Protein AF-A0A820LL89-F1 (afdb_monomer)

Solvent-accessible surface area (backbone atoms only — not comparable to full-atom values): 7696 Å² total; per-residue (Å²): 83,72,38,60,69,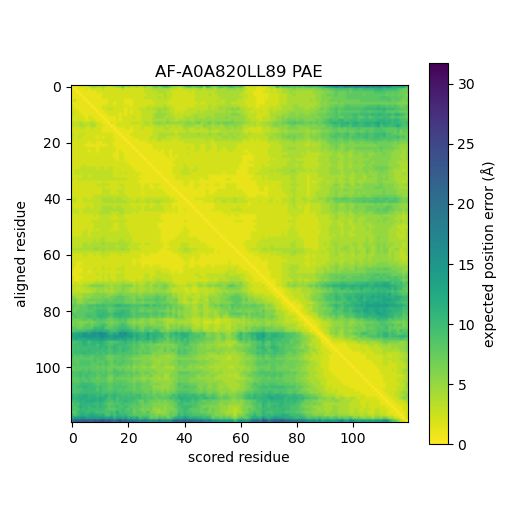46,51,76,68,35,49,75,47,90,97,57,86,56,75,36,60,82,54,57,66,60,60,62,47,53,84,72,30,79,33,71,43,74,54,45,96,88,44,41,75,61,45,53,52,53,36,54,49,47,25,66,78,64,76,37,54,59,45,78,45,51,29,60,68,55,75,83,54,84,74,95,69,63,74,87,72,66,66,81,81,84,79,76,78,82,75,73,57,66,68,62,49,50,53,53,51,53,54,51,50,54,54,57,72,72,49,93,77,87,83,89,84,84,85,134

Sequence (120 aa):
TPPTASQINGAILHHTLGNGDFRVFANMYKEVTIAQANLTKNNAVEEIDRVLTQCLFKGRPVYIGLAVDLSDYEIDVDPSSIKPLNLSLVHNPKDEHQAALENVLDLVKKAERIIAIVDA

Secondary structure (DSSP, 8-state):
---HHHHHTT---TTS-SSS-TTHHHHHHHTT-SEEEE--TTTHHHHHHHHHHHHHHHT--EEEE--GGGTT------TTT------PPPPPPHHHHHHHHHHHHHHHHH-SS--PPPP-

pLDDT: mean 94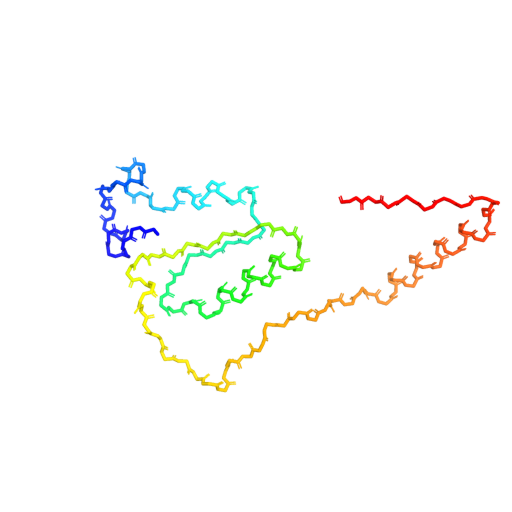.44, std 4.37, range [66.12, 98.62]

Nearest PDB structures (foldseek):
  2vk8-assembly2_D  TM=9.040E-01  e=8.771E-08  Saccharomyces cerevisiae
  6vgs-assembly2_DDD  TM=8.887E-01  e=5.520E-08  Lactococcus lactis subsp. lactis
  2vbg-assembly1_B  TM=8.608E-01  e=5.897E-08  Lactococcus lactis
  6vgs-assembly1_AAA  TM=8.971E-01  e=1.700E-07  Lactococcus lactis subsp. lactis
  6vgs-assembly1_BBB  TM=8.687E-01  e=1.816E-07  Lactococcus lactis subsp. lactis

Foldseek 3Di:
DAAPVCLVVLHQDPPDPSRSHPCVVVVVCVVQFQEEDEDDLVCNVPRVLVQVLSCVLVVGHYYYHYHPVCPPDDHDDDPVPDDPRPNDDDDDDPVVVVVVVVVVVVVVVPDPDDDDDD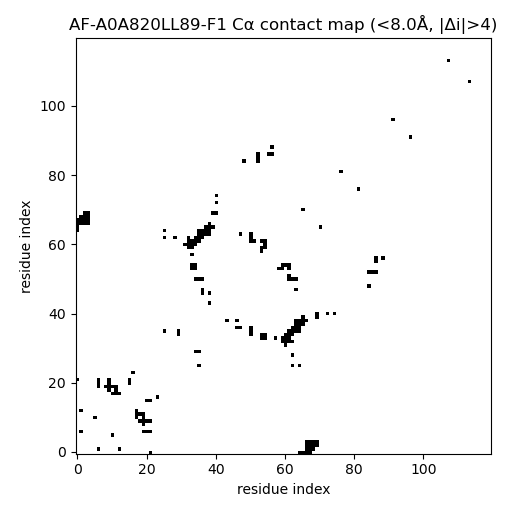DD

Radius of gyration: 22.53 Å; Cα contacts (8 Å, |Δi|>4): 106; chains: 1; bounding box: 54×26×59 Å

Mean predicted aligned error: 4.78 Å

Structure (mmCIF, N/CA/C/O backbone):
data_AF-A0A820LL89-F1
#
_entry.id   AF-A0A820LL89-F1
#
loop_
_atom_site.group_PDB
_atom_site.id
_atom_site.type_symbol
_atom_site.label_atom_id
_atom_site.label_alt_id
_atom_site.label_comp_id
_atom_site.label_asym_id
_atom_site.label_entity_id
_atom_site.label_seq_id
_atom_site.pdbx_PDB_ins_code
_atom_site.Cartn_x
_atom_site.Cartn_y
_atom_site.Cartn_z
_atom_site.occupancy
_atom_site.B_iso_or_equiv
_atom_site.auth_seq_id
_atom_site.auth_comp_id
_atom_site.auth_asym_id
_atom_site.auth_atom_id
_atom_site.pdbx_PDB_model_num
ATOM 1 N N . THR A 1 1 ? 4.377 -1.803 -16.437 1.00 87.94 1 THR A N 1
ATOM 2 C CA . THR A 1 1 ? 4.630 -0.581 -17.238 1.00 87.94 1 THR A CA 1
ATOM 3 C C . THR A 1 1 ? 5.787 -0.842 -18.195 1.00 87.94 1 THR A C 1
ATOM 5 O O . THR A 1 1 ? 6.428 -1.881 -18.052 1.00 87.94 1 THR A O 1
ATOM 8 N N . PRO A 1 2 ? 6.038 0.017 -19.200 1.00 94.62 2 PRO A N 1
ATOM 9 C CA . PRO A 1 2 ? 7.134 -0.171 -20.160 1.00 94.62 2 PRO A CA 1
ATOM 10 C C . PRO A 1 2 ? 8.520 -0.308 -19.508 1.00 94.62 2 PRO A C 1
ATOM 12 O O . PRO A 1 2 ? 8.661 0.086 -18.350 1.00 94.62 2 PRO A O 1
ATOM 15 N N . PRO A 1 3 ? 9.541 -0.836 -20.210 1.00 95.50 3 PRO A N 1
ATOM 16 C CA . PRO A 1 3 ? 10.871 -1.029 -19.637 1.00 95.50 3 PRO A CA 1
ATOM 17 C C . PRO A 1 3 ? 11.469 0.261 -19.072 1.00 95.50 3 PRO A C 1
ATOM 19 O O . PRO A 1 3 ? 11.277 1.337 -19.646 1.00 95.50 3 PRO A O 1
ATOM 22 N N . THR A 1 4 ? 12.239 0.159 -17.992 1.00 95.00 4 THR A N 1
ATOM 23 C CA . THR A 1 4 ? 12.850 1.301 -17.294 1.00 95.00 4 THR A CA 1
ATOM 24 C C . THR A 1 4 ? 13.620 2.218 -18.248 1.00 95.00 4 THR A C 1
ATOM 26 O O . THR A 1 4 ? 13.436 3.433 -18.220 1.00 95.00 4 THR A O 1
ATOM 29 N N . ALA A 1 5 ? 14.419 1.651 -19.158 1.00 96.06 5 ALA A N 1
ATOM 30 C CA . ALA A 1 5 ? 15.178 2.422 -20.146 1.00 96.06 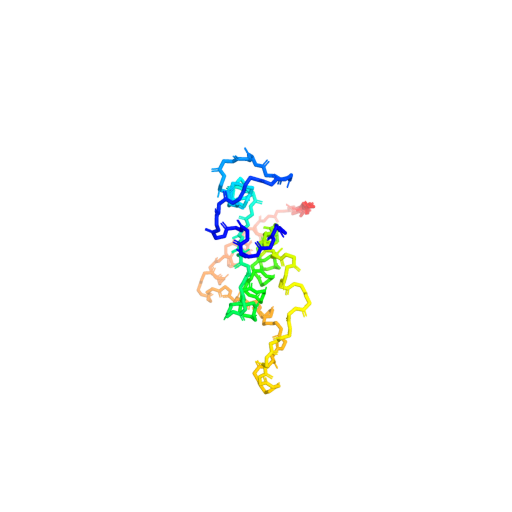5 ALA A CA 1
ATOM 31 C C . ALA A 1 5 ? 14.273 3.248 -21.079 1.00 96.06 5 ALA A C 1
ATOM 33 O O . ALA A 1 5 ? 14.574 4.400 -21.381 1.00 96.06 5 ALA A O 1
ATOM 34 N N . SER A 1 6 ? 13.137 2.691 -21.510 1.00 96.75 6 SER A N 1
ATOM 35 C CA . SER A 1 6 ? 12.168 3.416 -22.336 1.00 96.75 6 SER A CA 1
ATOM 36 C C . SER A 1 6 ? 11.481 4.542 -21.569 1.00 96.75 6 SER A C 1
ATOM 38 O O . SER A 1 6 ? 11.229 5.595 -22.152 1.00 96.75 6 SER A O 1
ATOM 40 N N . GLN A 1 7 ? 11.212 4.330 -20.275 1.00 95.69 7 GLN A N 1
ATOM 41 C CA . GLN A 1 7 ? 10.659 5.369 -19.408 1.00 95.69 7 GLN A CA 1
ATOM 42 C C . GLN A 1 7 ? 11.635 6.540 -19.246 1.00 95.69 7 GLN A C 1
ATOM 44 O O . GLN A 1 7 ? 11.251 7.687 -19.449 1.00 95.69 7 GLN A O 1
ATOM 49 N N . ILE A 1 8 ? 12.906 6.243 -18.945 1.00 95.25 8 ILE A N 1
ATOM 50 C CA . ILE A 1 8 ? 13.976 7.242 -18.782 1.00 95.25 8 ILE A CA 1
ATOM 51 C C . ILE A 1 8 ? 14.170 8.061 -20.061 1.00 95.25 8 ILE A C 1
ATOM 53 O O . ILE A 1 8 ? 14.330 9.276 -19.999 1.00 95.25 8 ILE A O 1
ATOM 57 N N . ASN A 1 9 ? 14.117 7.405 -21.221 1.00 96.81 9 ASN A N 1
ATOM 58 C CA . ASN A 1 9 ? 14.312 8.056 -22.514 1.00 96.81 9 ASN A CA 1
ATOM 59 C C . ASN A 1 9 ? 13.068 8.801 -23.028 1.00 96.81 9 ASN A C 1
ATOM 61 O O . ASN A 1 9 ? 13.108 9.331 -24.137 1.00 96.81 9 ASN A O 1
ATOM 65 N N . GLY A 1 10 ? 11.954 8.815 -22.283 1.00 96.06 10 GLY A N 1
ATOM 66 C CA . GLY A 1 10 ? 10.724 9.482 -22.716 1.00 96.06 10 GLY A CA 1
ATOM 67 C C . GLY A 1 10 ? 10.143 8.900 -24.010 1.00 96.06 10 GLY A C 1
ATOM 68 O O . GLY A 1 10 ? 9.571 9.633 -24.814 1.00 96.06 10 GLY A O 1
ATOM 69 N N . ALA A 1 11 ? 10.327 7.597 -24.254 1.00 96.94 11 ALA A N 1
ATOM 70 C CA . ALA A 1 11 ? 9.965 6.978 -25.524 1.00 96.94 11 ALA A CA 1
ATOM 71 C C . ALA A 1 11 ? 8.452 7.064 -25.807 1.00 96.94 11 ALA A C 1
ATOM 73 O O . ALA A 1 11 ? 7.616 6.876 -24.922 1.00 96.94 11 ALA A O 1
ATOM 74 N N . ILE A 1 12 ? 8.084 7.271 -27.071 1.00 96.81 12 ILE A N 1
ATOM 75 C CA . ILE A 1 12 ? 6.685 7.194 -27.505 1.00 96.81 12 ILE A CA 1
ATOM 76 C C . ILE A 1 12 ? 6.326 5.717 -27.652 1.00 96.81 12 ILE A C 1
ATOM 78 O O . ILE A 1 12 ? 6.857 5.026 -28.519 1.00 96.81 12 ILE A O 1
ATOM 82 N N . LEU A 1 13 ? 5.441 5.226 -26.786 1.00 95.00 13 LEU A N 1
ATOM 83 C CA . LEU A 1 13 ? 5.102 3.808 -26.696 1.00 95.00 13 LEU A CA 1
ATOM 84 C C . LEU A 1 13 ? 3.593 3.576 -26.673 1.00 95.00 13 LEU A C 1
ATOM 86 O O . LEU A 1 13 ? 2.818 4.410 -26.210 1.00 95.00 13 LEU A O 1
ATOM 90 N N . HIS A 1 14 ? 3.192 2.398 -27.147 1.00 92.94 14 HIS A N 1
ATOM 91 C CA . HIS A 1 14 ? 1.831 1.896 -26.995 1.00 92.94 14 HIS A CA 1
ATOM 92 C C . HIS A 1 14 ? 1.466 1.784 -25.501 1.00 92.94 14 HIS A C 1
ATOM 94 O O . HIS A 1 14 ? 2.327 1.534 -24.657 1.00 92.94 14 HIS A O 1
ATOM 100 N N . HIS A 1 15 ? 0.187 2.005 -25.176 1.00 91.25 15 HIS A N 1
ATOM 101 C CA . HIS A 1 15 ? -0.338 2.068 -23.800 1.00 91.25 15 HIS A CA 1
ATOM 102 C C . HIS A 1 15 ? 0.259 3.177 -22.912 1.00 91.25 15 HIS A C 1
ATOM 104 O O . HIS A 1 15 ? 0.267 3.065 -21.686 1.00 91.25 15 HIS A O 1
ATOM 110 N N . THR A 1 16 ? 0.712 4.275 -23.519 1.00 94.12 16 THR A N 1
ATOM 111 C CA . THR A 1 16 ? 0.989 5.549 -22.836 1.00 94.12 16 THR A CA 1
ATOM 112 C C . THR A 1 16 ? 0.198 6.676 -23.501 1.00 94.12 16 THR A C 1
ATOM 114 O O . THR A 1 16 ? -0.486 6.450 -24.499 1.00 94.12 16 THR A O 1
ATOM 117 N N . LEU A 1 17 ? 0.287 7.902 -22.975 1.00 95.75 17 LEU A N 1
ATOM 118 C CA . LEU A 1 17 ? -0.263 9.081 -23.656 1.00 95.75 17 LEU A CA 1
ATOM 119 C C . LEU A 1 17 ? 0.639 9.603 -24.790 1.00 95.75 17 LEU A C 1
ATOM 121 O O . LEU A 1 17 ? 0.345 10.645 -25.367 1.00 95.75 17 LEU A O 1
ATOM 125 N N . GLY A 1 18 ? 1.752 8.925 -25.093 1.00 95.44 18 GLY A N 1
ATOM 126 C CA . GLY A 1 18 ? 2.686 9.336 -26.145 1.00 95.44 18 GLY A CA 1
ATOM 127 C C . GLY A 1 18 ? 3.402 10.665 -25.877 1.00 95.44 18 GLY A C 1
ATOM 128 O O . GLY A 1 18 ? 3.985 11.232 -26.792 1.00 95.44 18 GLY A O 1
ATOM 129 N N . ASN A 1 19 ? 3.364 11.163 -24.639 1.00 95.44 19 ASN A N 1
ATOM 130 C CA . ASN A 1 19 ? 3.905 12.464 -24.233 1.00 95.44 19 ASN A CA 1
ATOM 131 C C . ASN A 1 19 ? 5.241 12.365 -23.469 1.00 95.44 19 ASN A C 1
ATOM 133 O O . ASN A 1 19 ? 5.703 13.360 -22.919 1.00 95.44 19 ASN A O 1
ATOM 137 N N . GLY A 1 20 ? 5.832 11.167 -23.393 1.00 95.44 20 GLY A N 1
ATOM 138 C CA . GLY A 1 20 ? 7.078 10.899 -22.667 1.00 95.44 20 GLY A CA 1
ATOM 139 C C . GLY A 1 20 ? 6.938 10.801 -21.141 1.00 95.44 20 GLY A C 1
ATOM 140 O O . GLY A 1 20 ? 7.905 10.433 -20.480 1.00 95.44 20 GLY A O 1
ATOM 141 N N . ASP A 1 21 ? 5.756 11.064 -20.573 1.00 95.62 21 ASP A N 1
ATOM 142 C CA . ASP A 1 21 ? 5.496 10.926 -19.138 1.00 95.62 21 ASP A CA 1
ATOM 143 C C . ASP A 1 21 ? 4.839 9.573 -18.822 1.00 95.62 21 ASP A C 1
ATOM 145 O O . ASP A 1 21 ? 3.658 9.328 -19.075 1.00 95.62 21 ASP A O 1
ATOM 149 N N . PHE A 1 22 ? 5.613 8.679 -18.212 1.00 96.25 22 PHE A N 1
ATOM 150 C CA . PHE A 1 22 ? 5.156 7.347 -17.810 1.00 96.25 22 PHE A CA 1
ATOM 151 C C . PHE A 1 22 ? 4.504 7.317 -16.420 1.00 96.25 22 PHE A C 1
ATOM 153 O O . PHE A 1 22 ? 4.070 6.258 -15.959 1.00 96.25 22 PHE A O 1
ATOM 160 N N . ARG A 1 23 ? 4.413 8.463 -15.738 1.00 95.62 23 ARG A N 1
ATOM 161 C CA . ARG A 1 23 ? 3.793 8.605 -14.416 1.00 95.62 23 ARG A CA 1
ATOM 162 C C . ARG A 1 23 ? 2.342 9.063 -14.479 1.00 95.62 23 ARG A C 1
ATOM 164 O O . ARG A 1 23 ? 1.679 8.991 -13.449 1.00 95.62 23 ARG A O 1
ATOM 171 N N . VAL A 1 24 ? 1.818 9.441 -15.649 1.00 96.50 24 VAL A N 1
ATOM 172 C CA . VAL A 1 24 ? 0.447 9.970 -15.791 1.00 96.50 24 VAL A CA 1
ATOM 173 C C . VAL A 1 24 ? -0.602 9.080 -15.121 1.00 96.50 24 VAL A C 1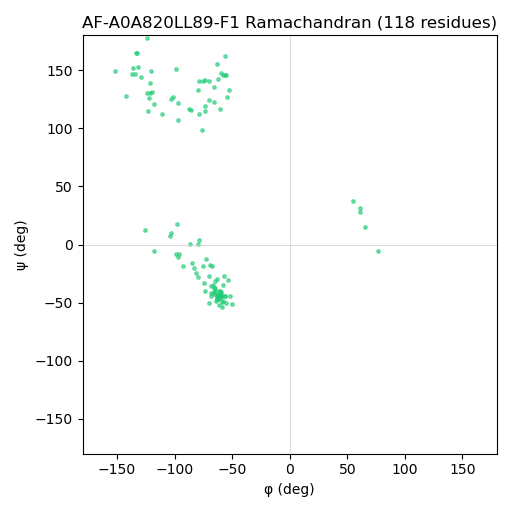
ATOM 175 O O . VAL A 1 24 ? -1.366 9.560 -14.288 1.00 96.50 24 VAL A O 1
ATOM 178 N N . PHE A 1 25 ? -0.619 7.776 -15.412 1.00 95.50 25 PHE A N 1
ATOM 179 C CA . PHE A 1 25 ? -1.611 6.877 -14.814 1.00 95.50 25 PHE A CA 1
ATOM 180 C C . PHE A 1 25 ? -1.433 6.734 -13.302 1.00 95.50 25 PHE A C 1
ATOM 182 O O . PHE A 1 25 ? -2.415 6.770 -12.568 1.00 95.50 25 PHE A O 1
ATOM 189 N N . ALA A 1 26 ? -0.193 6.641 -12.813 1.00 96.88 26 ALA A N 1
ATOM 190 C CA . ALA A 1 26 ? 0.063 6.607 -11.375 1.00 96.88 26 ALA A CA 1
ATOM 191 C C . ALA A 1 26 ? -0.462 7.882 -10.689 1.00 96.88 26 ALA A C 1
ATOM 193 O O . ALA A 1 26 ? -1.143 7.793 -9.669 1.00 96.88 26 ALA A O 1
ATOM 194 N N . ASN A 1 27 ? -0.231 9.047 -11.304 1.00 97.62 27 ASN A N 1
ATOM 195 C CA . ASN A 1 27 ? -0.730 10.333 -10.823 1.00 97.62 27 ASN A CA 1
ATOM 196 C C . ASN A 1 27 ? -2.264 10.367 -10.780 1.00 97.62 27 ASN A C 1
ATOM 198 O O . ASN A 1 27 ? -2.819 10.854 -9.803 1.00 97.62 27 ASN A O 1
ATOM 202 N N . MET A 1 28 ? -2.951 9.793 -11.772 1.00 97.88 28 MET A N 1
ATOM 203 C CA . MET A 1 28 ? -4.414 9.658 -11.741 1.00 97.88 28 MET A CA 1
ATOM 204 C C . MET A 1 28 ? -4.885 8.764 -10.586 1.00 97.88 28 MET A C 1
ATOM 206 O O . MET A 1 28 ? -5.823 9.113 -9.875 1.00 97.88 28 MET A O 1
ATOM 210 N N . TYR A 1 29 ? -4.220 7.627 -10.354 1.00 98.19 29 TYR A N 1
ATOM 211 C CA . TYR A 1 29 ? -4.579 6.716 -9.263 1.00 98.19 29 TYR A CA 1
ATOM 212 C C . TYR A 1 29 ? -4.328 7.303 -7.872 1.00 98.19 29 TYR A C 1
ATOM 214 O O . TYR A 1 29 ? -4.881 6.790 -6.897 1.00 98.19 29 TYR A O 1
ATOM 222 N N . LYS A 1 30 ? -3.505 8.352 -7.745 1.00 97.62 30 LYS A N 1
ATOM 223 C CA . LYS A 1 30 ? -3.168 8.957 -6.449 1.00 97.62 30 LYS A CA 1
ATOM 224 C C . LYS A 1 30 ? -4.417 9.438 -5.712 1.00 97.62 30 LYS A C 1
ATOM 226 O O . LYS A 1 30 ? -4.502 9.288 -4.501 1.00 97.62 30 LYS A O 1
ATOM 231 N N . GLU A 1 31 ? -5.402 9.929 -6.455 1.00 98.19 31 GLU A N 1
ATOM 232 C CA . GLU A 1 31 ? -6.661 10.441 -5.908 1.00 98.19 31 GLU A CA 1
ATOM 233 C C . GLU A 1 31 ? -7.561 9.344 -5.315 1.00 98.19 31 GLU A C 1
ATOM 235 O O . GLU A 1 31 ? -8.470 9.631 -4.540 1.00 98.19 31 GLU A O 1
ATOM 240 N N . VAL A 1 32 ? -7.314 8.076 -5.656 1.00 98.12 32 VAL A N 1
ATOM 241 C CA . VAL A 1 32 ? -8.149 6.933 -5.249 1.00 98.12 32 VAL A CA 1
ATOM 242 C C . VAL A 1 32 ? -7.362 5.833 -4.544 1.00 98.12 32 VAL A C 1
ATOM 244 O O . VAL A 1 32 ? -7.880 4.737 -4.370 1.00 98.12 32 VAL A O 1
ATOM 247 N N . THR A 1 33 ? -6.116 6.087 -4.138 1.00 98.56 33 THR A N 1
ATOM 248 C CA . THR A 1 33 ? -5.265 5.098 -3.458 1.00 98.56 33 THR A CA 1
ATOM 249 C C . THR A 1 33 ? -4.664 5.671 -2.183 1.00 98.56 33 THR A C 1
ATOM 251 O O . THR A 1 33 ? -4.324 6.847 -2.114 1.00 98.56 33 THR A O 1
ATOM 254 N N . ILE A 1 34 ? -4.532 4.841 -1.145 1.00 98.25 34 ILE A N 1
ATOM 255 C CA . ILE A 1 34 ? -3.986 5.278 0.150 1.00 98.25 34 ILE A CA 1
ATOM 256 C C . ILE A 1 34 ? -2.458 5.317 0.167 1.00 98.25 34 ILE A C 1
ATOM 258 O 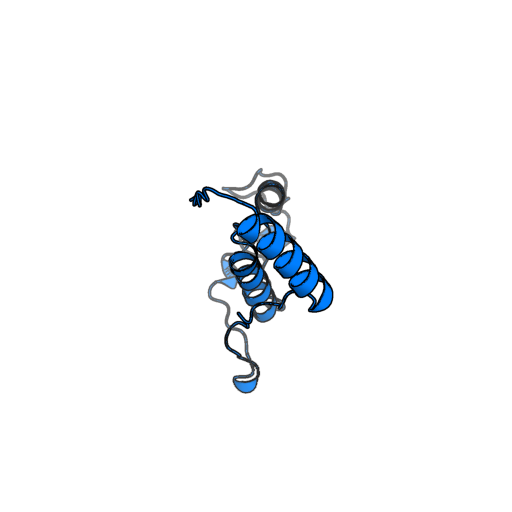O . ILE A 1 34 ? -1.849 6.042 0.951 1.00 98.25 34 ILE A O 1
ATOM 262 N N . ALA A 1 35 ? -1.835 4.531 -0.705 1.00 98.38 35 ALA A N 1
ATOM 263 C CA . ALA A 1 35 ? -0.400 4.485 -0.891 1.00 98.38 35 ALA A CA 1
ATOM 264 C C . ALA A 1 35 ? -0.077 4.079 -2.328 1.00 98.38 35 ALA A C 1
ATOM 266 O O . ALA A 1 35 ? -0.813 3.313 -2.958 1.00 98.38 35 ALA A O 1
ATOM 267 N N . GLN A 1 36 ? 1.052 4.578 -2.822 1.00 98.50 36 GLN A N 1
ATOM 268 C CA . GLN A 1 36 ? 1.596 4.194 -4.114 1.00 98.50 36 GLN A CA 1
ATOM 269 C C . GLN A 1 36 ? 3.099 3.955 -4.025 1.00 98.50 36 GLN A C 1
ATOM 271 O O . GLN A 1 36 ? 3.769 4.609 -3.222 1.00 98.50 36 GLN A O 1
ATOM 276 N N . ALA A 1 37 ? 3.611 3.084 -4.892 1.00 98.31 37 ALA A N 1
ATOM 277 C CA . ALA A 1 37 ? 5.035 2.921 -5.160 1.00 98.31 37 ALA A CA 1
ATOM 278 C C . ALA A 1 37 ? 5.294 2.780 -6.664 1.00 98.31 37 ALA A C 1
ATOM 280 O O . ALA A 1 37 ? 4.489 2.203 -7.398 1.00 98.31 37 ALA A O 1
ATOM 281 N N . ASN A 1 38 ? 6.434 3.293 -7.127 1.00 96.69 38 ASN A N 1
ATOM 282 C CA . ASN A 1 38 ? 7.016 2.896 -8.406 1.00 96.69 38 ASN A CA 1
ATOM 283 C C . ASN A 1 38 ? 8.287 2.117 -8.103 1.00 96.69 38 ASN A C 1
ATOM 285 O O . ASN A 1 38 ? 9.241 2.679 -7.559 1.00 96.69 38 ASN A O 1
ATOM 289 N N . LEU A 1 39 ? 8.265 0.826 -8.404 1.00 96.56 39 LEU A N 1
ATOM 290 C CA . LEU A 1 39 ? 9.338 -0.065 -8.018 1.00 96.56 39 LEU A CA 1
ATOM 291 C C . LEU A 1 39 ? 10.557 0.153 -8.907 1.00 96.56 39 LEU A C 1
ATOM 293 O O . LEU A 1 39 ? 10.474 0.361 -10.117 1.00 96.56 39 LEU A O 1
ATOM 297 N N . THR A 1 40 ? 11.696 0.090 -8.249 1.00 94.06 40 THR A N 1
ATOM 298 C CA . THR A 1 40 ? 13.042 0.091 -8.790 1.00 94.06 40 THR A CA 1
ATOM 299 C C . THR A 1 40 ? 13.793 -1.043 -8.105 1.00 94.06 40 THR A C 1
ATOM 301 O O . THR A 1 40 ? 13.386 -1.522 -7.046 1.00 94.06 40 THR A O 1
ATOM 304 N N . LYS A 1 41 ? 14.943 -1.422 -8.657 1.00 92.12 41 LYS A N 1
ATOM 305 C CA . LYS A 1 41 ? 15.820 -2.445 -8.067 1.00 92.12 41 LYS A CA 1
ATOM 306 C C . LYS A 1 41 ? 16.192 -2.149 -6.609 1.00 92.12 41 LYS A C 1
ATOM 308 O O . LYS A 1 41 ? 16.367 -3.069 -5.826 1.00 92.12 41 LYS A O 1
ATOM 313 N N . ASN A 1 42 ? 16.274 -0.867 -6.251 1.00 92.31 42 ASN A N 1
ATOM 314 C CA . ASN A 1 42 ? 16.796 -0.429 -4.959 1.00 92.31 42 ASN A CA 1
ATOM 315 C C . ASN A 1 42 ? 15.717 -0.248 -3.885 1.00 92.31 42 ASN A C 1
ATOM 317 O O . ASN A 1 42 ? 16.059 -0.173 -2.714 1.00 92.31 42 ASN A O 1
ATOM 321 N N . ASN A 1 43 ? 14.438 -0.131 -4.261 1.00 94.56 43 ASN A N 1
ATOM 322 C CA . ASN A 1 43 ? 13.354 0.144 -3.308 1.00 94.56 43 ASN A CA 1
ATOM 323 C C . ASN A 1 43 ? 12.306 -0.973 -3.230 1.00 94.56 43 ASN A C 1
ATOM 325 O O . ASN A 1 43 ? 11.402 -0.874 -2.408 1.00 94.56 43 ASN A O 1
ATOM 329 N N . ALA A 1 44 ? 12.400 -2.008 -4.075 1.00 93.19 44 ALA A N 1
ATOM 330 C CA . ALA A 1 44 ? 11.354 -3.018 -4.205 1.00 93.19 44 ALA A CA 1
ATOM 331 C C . ALA A 1 44 ? 11.013 -3.693 -2.870 1.00 93.19 44 ALA A C 1
ATOM 333 O O . ALA A 1 44 ? 9.836 -3.808 -2.540 1.00 93.19 44 ALA A O 1
ATOM 334 N N . VAL A 1 45 ? 12.032 -4.066 -2.090 1.00 91.31 45 VAL A N 1
ATOM 335 C CA . VAL A 1 45 ? 11.863 -4.737 -0.792 1.00 91.31 45 VAL A CA 1
ATOM 336 C C . VAL A 1 45 ? 11.042 -3.876 0.171 1.00 91.31 45 VAL A C 1
ATOM 338 O O . VAL A 1 45 ? 10.012 -4.311 0.673 1.00 91.31 45 VAL A O 1
ATOM 341 N N . GLU A 1 46 ? 11.455 -2.628 0.387 1.00 93.06 46 GLU A N 1
ATOM 342 C CA . GLU A 1 46 ? 10.822 -1.745 1.373 1.00 93.06 46 GLU A CA 1
ATOM 343 C C . GLU A 1 46 ? 9.453 -1.225 0.909 1.00 93.06 46 GLU A C 1
ATOM 345 O O . GLU A 1 46 ? 8.505 -1.137 1.693 1.00 93.06 46 GLU A O 1
ATOM 350 N N . GLU A 1 47 ? 9.322 -0.877 -0.374 1.00 96.81 47 GLU A N 1
ATOM 351 C CA . GLU A 1 47 ? 8.109 -0.251 -0.899 1.00 96.81 47 GLU A CA 1
ATOM 352 C C . GLU A 1 47 ? 6.950 -1.236 -1.050 1.00 96.81 47 GLU A C 1
ATOM 354 O O . GLU A 1 47 ? 5.800 -0.838 -0.850 1.00 96.81 47 GLU A O 1
ATOM 359 N N . ILE A 1 48 ? 7.220 -2.509 -1.363 1.00 95.25 48 ILE A N 1
ATOM 360 C CA . ILE A 1 48 ? 6.177 -3.545 -1.390 1.00 95.25 48 ILE A CA 1
ATOM 361 C C . ILE A 1 48 ? 5.568 -3.689 0.007 1.00 95.25 48 ILE A C 1
ATOM 363 O O . ILE A 1 48 ? 4.350 -3.549 0.160 1.00 95.25 48 ILE A O 1
ATOM 367 N N . ASP A 1 49 ? 6.404 -3.869 1.030 1.00 95.19 49 ASP A N 1
ATOM 368 C CA . ASP A 1 49 ? 5.950 -4.021 2.411 1.00 95.19 49 ASP A CA 1
ATOM 369 C C . ASP A 1 49 ? 5.195 -2.783 2.890 1.00 9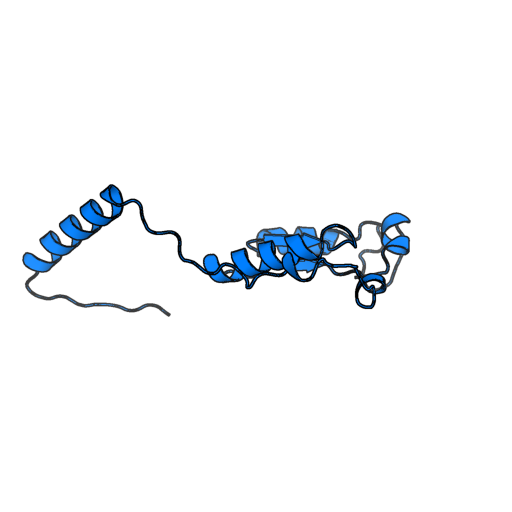5.19 49 ASP A C 1
ATOM 371 O O . ASP A 1 49 ? 4.085 -2.891 3.420 1.00 95.19 49 ASP A O 1
ATOM 375 N N . ARG A 1 50 ? 5.737 -1.582 2.657 1.00 96.50 50 ARG A N 1
ATOM 376 C CA . ARG A 1 50 ? 5.082 -0.330 3.052 1.00 96.50 50 ARG A CA 1
ATOM 377 C C . ARG A 1 50 ? 3.700 -0.200 2.419 1.00 96.50 50 ARG A C 1
ATOM 379 O O . ARG A 1 50 ? 2.735 0.126 3.113 1.00 96.50 50 ARG A O 1
ATOM 386 N N . VAL A 1 51 ? 3.592 -0.429 1.111 1.00 97.62 51 VAL A N 1
ATOM 387 C CA . VAL A 1 51 ? 2.341 -0.239 0.374 1.00 97.62 51 VAL A CA 1
ATOM 388 C C . VAL A 1 51 ? 1.293 -1.277 0.783 1.00 97.62 51 VAL A C 1
ATOM 390 O O . VAL A 1 51 ? 0.155 -0.902 1.068 1.00 97.62 51 VAL A O 1
ATOM 393 N N . LEU A 1 52 ? 1.660 -2.554 0.904 1.00 96.50 52 LEU A N 1
ATOM 394 C CA . LEU A 1 52 ? 0.735 -3.599 1.357 1.00 96.50 52 LEU A CA 1
ATOM 395 C C . LEU A 1 52 ? 0.305 -3.399 2.817 1.00 96.50 52 LEU A C 1
ATOM 397 O O . LEU A 1 52 ? -0.869 -3.571 3.145 1.00 96.50 52 LEU A O 1
ATOM 401 N N . THR A 1 53 ? 1.217 -2.940 3.675 1.00 95.50 53 THR A N 1
ATOM 402 C CA . THR A 1 53 ? 0.910 -2.575 5.064 1.00 95.50 53 THR A CA 1
ATOM 403 C C . THR A 1 53 ? -0.140 -1.463 5.132 1.00 95.50 53 THR A C 1
ATOM 405 O O . THR A 1 53 ? -1.098 -1.556 5.900 1.00 95.50 53 THR A O 1
ATOM 408 N N . GLN A 1 54 ? -0.014 -0.420 4.301 1.00 95.50 54 GLN A N 1
ATOM 409 C CA . GLN A 1 54 ? -1.025 0.642 4.228 1.00 95.50 54 GLN A CA 1
ATOM 410 C C . GLN A 1 54 ? -2.369 0.126 3.704 1.00 95.50 54 GLN A C 1
ATOM 412 O O . GLN A 1 54 ? -3.404 0.518 4.240 1.00 95.50 54 GLN A O 1
ATOM 417 N N . CYS A 1 55 ? -2.362 -0.763 2.705 1.00 96.00 55 CYS A N 1
ATOM 418 C CA . CYS A 1 55 ? -3.578 -1.384 2.174 1.00 96.00 55 CYS A CA 1
ATOM 419 C C . CYS A 1 55 ? -4.383 -2.070 3.287 1.00 96.00 55 CYS A C 1
ATOM 421 O O . CYS A 1 55 ? -5.569 -1.788 3.469 1.00 96.00 55 CYS A O 1
ATOM 423 N N . LEU A 1 56 ? -3.706 -2.901 4.084 1.00 94.69 56 LEU A N 1
ATOM 424 C CA . LEU A 1 56 ? -4.323 -3.681 5.154 1.00 94.69 56 LEU A CA 1
ATOM 425 C C . LEU A 1 56 ? -4.780 -2.806 6.325 1.00 94.69 56 LEU A C 1
ATOM 427 O O . LEU A 1 56 ? -5.937 -2.889 6.727 1.00 94.69 56 LEU A O 1
ATOM 431 N N . PHE A 1 57 ? -3.923 -1.924 6.849 1.00 93.69 57 PHE A N 1
ATOM 432 C CA . PHE A 1 57 ? -4.289 -1.107 8.014 1.00 93.69 57 PHE A CA 1
ATOM 433 C C . PHE A 1 57 ? -5.331 -0.035 7.718 1.00 93.69 57 PHE A C 1
ATOM 435 O O . PHE A 1 57 ? -6.034 0.403 8.627 1.00 93.69 57 PHE A O 1
ATOM 442 N N . LYS A 1 58 ? -5.401 0.448 6.475 1.00 94.38 58 LYS A N 1
ATOM 443 C CA . LYS A 1 58 ? -6.347 1.499 6.095 1.00 94.38 58 LYS A CA 1
ATOM 444 C C . LYS A 1 58 ? -7.599 0.953 5.422 1.00 94.38 58 LYS A C 1
ATOM 446 O O . LYS A 1 58 ? -8.507 1.745 5.192 1.00 94.38 58 LYS A O 1
ATOM 451 N N . GLY A 1 59 ? -7.644 -0.344 5.099 1.00 94.69 59 GLY A N 1
ATOM 452 C CA . GLY A 1 59 ? -8.752 -0.958 4.364 1.00 94.69 59 GLY A CA 1
ATOM 453 C C . GLY A 1 59 ? -9.025 -0.246 3.038 1.00 94.69 59 GLY A C 1
ATOM 454 O O . GLY A 1 59 ? -10.176 -0.011 2.683 1.00 94.69 59 GLY A O 1
ATOM 455 N N . ARG A 1 60 ? -7.968 0.205 2.350 1.00 97.19 60 ARG A N 1
ATOM 456 C CA . ARG A 1 60 ? -8.063 1.077 1.171 1.00 97.19 60 ARG A CA 1
ATOM 457 C C . ARG A 1 60 ? -7.141 0.594 0.053 1.00 97.19 60 ARG A C 1
ATOM 459 O O . ARG A 1 60 ? -6.055 0.100 0.344 1.00 97.19 60 ARG A O 1
ATOM 466 N N . PRO A 1 61 ? -7.531 0.781 -1.219 1.00 98.44 61 PRO A N 1
ATOM 467 C CA . PRO A 1 61 ? -6.734 0.345 -2.360 1.00 98.44 61 PRO A CA 1
ATOM 468 C C . PRO A 1 61 ? -5.385 1.065 -2.437 1.00 98.44 61 PRO A C 1
ATOM 470 O O . PRO A 1 61 ? -5.219 2.197 -1.973 1.00 98.44 61 PRO A O 1
ATOM 473 N N . VAL A 1 62 ? -4.429 0.410 -3.088 1.00 98.62 62 VAL A N 1
ATOM 474 C CA . VAL A 1 62 ? -3.062 0.892 -3.302 1.00 98.62 62 VAL A CA 1
ATOM 475 C C . VAL A 1 62 ? -2.626 0.701 -4.754 1.00 98.62 62 VAL A C 1
ATOM 477 O O . VAL A 1 62 ? -3.262 -0.042 -5.498 1.00 98.62 62 VAL A O 1
ATOM 480 N N . TYR A 1 63 ? -1.541 1.362 -5.160 1.00 98.62 63 TYR A N 1
ATOM 481 C CA . TYR A 1 63 ? -0.967 1.244 -6.505 1.00 98.62 63 TYR A CA 1
ATOM 482 C C . TYR A 1 63 ? 0.507 0.833 -6.449 1.00 98.62 63 TYR A C 1
ATOM 484 O O . TYR A 1 63 ? 1.313 1.478 -5.780 1.00 98.62 63 TYR A O 1
ATOM 492 N N . ILE A 1 64 ? 0.888 -0.188 -7.215 1.00 98.31 64 ILE A N 1
ATOM 493 C CA . ILE A 1 64 ? 2.291 -0.561 -7.423 1.00 98.31 64 ILE A CA 1
ATOM 494 C C . ILE A 1 64 ? 2.580 -0.528 -8.923 1.00 98.31 64 ILE A C 1
ATOM 496 O O . ILE A 1 64 ? 2.025 -1.299 -9.701 1.00 98.31 64 ILE A O 1
ATOM 500 N N . GLY A 1 65 ? 3.460 0.383 -9.331 1.00 96.94 65 GLY A N 1
ATOM 501 C CA . GLY A 1 65 ? 4.011 0.420 -10.679 1.00 96.94 65 GLY A CA 1
ATOM 502 C C . GLY A 1 65 ? 5.254 -0.458 -10.765 1.00 96.94 65 GLY A C 1
ATOM 503 O O . GLY A 1 65 ? 6.252 -0.147 -10.123 1.00 96.94 65 GLY A O 1
ATOM 504 N N . LEU A 1 66 ? 5.206 -1.514 -11.578 1.00 96.56 66 LEU A N 1
ATOM 505 C CA . LEU A 1 66 ? 6.345 -2.388 -11.871 1.00 96.56 66 LEU A CA 1
ATOM 506 C C . LEU A 1 66 ? 6.674 -2.325 -13.367 1.00 96.56 66 LEU A C 1
ATOM 508 O O . LEU A 1 66 ? 5.815 -2.608 -14.212 1.00 96.56 66 LEU A O 1
ATOM 512 N N . ALA A 1 67 ? 7.900 -1.915 -13.694 1.00 95.44 67 ALA A N 1
ATOM 513 C CA . ALA A 1 67 ? 8.406 -1.945 -15.063 1.00 95.44 67 ALA A CA 1
ATOM 514 C C . ALA A 1 67 ? 8.639 -3.397 -15.503 1.00 95.44 67 ALA A C 1
ATOM 516 O O . ALA A 1 67 ? 9.073 -4.221 -14.704 1.00 95.44 67 ALA A O 1
ATOM 517 N N . VAL A 1 68 ? 8.320 -3.721 -16.757 1.00 95.19 68 VAL A N 1
ATOM 518 C CA . VAL A 1 68 ? 8.353 -5.110 -17.253 1.00 95.19 68 VAL A CA 1
ATOM 519 C C . VAL A 1 68 ? 9.753 -5.728 -17.223 1.00 95.19 68 VAL A C 1
ATOM 521 O O . VAL A 1 68 ? 9.891 -6.918 -17.009 1.00 95.19 68 VAL A O 1
ATOM 524 N N . ASP A 1 69 ? 10.805 -4.928 -17.368 1.00 94.50 69 ASP A N 1
ATOM 525 C CA . ASP A 1 69 ? 12.194 -5.384 -17.245 1.00 94.50 69 ASP A CA 1
ATOM 526 C C . ASP A 1 69 ? 12.610 -5.689 -15.799 1.00 94.50 69 ASP A C 1
ATOM 528 O O . ASP A 1 69 ? 13.664 -6.278 -15.575 1.00 94.50 69 ASP A O 1
ATOM 532 N N . LEU A 1 70 ? 11.807 -5.275 -14.816 1.00 94.75 70 LEU A N 1
ATOM 533 C CA . LEU A 1 70 ? 12.054 -5.531 -13.402 1.00 94.75 70 LEU A CA 1
ATOM 534 C C . LEU A 1 70 ? 11.281 -6.741 -12.866 1.00 94.75 70 LEU A C 1
ATOM 536 O O . LEU A 1 70 ? 11.570 -7.154 -11.749 1.00 94.75 70 LEU A O 1
ATOM 540 N N . SER A 1 71 ? 10.319 -7.310 -13.605 1.00 92.56 71 SER A N 1
ATOM 541 C CA . SER A 1 71 ? 9.542 -8.461 -13.109 1.00 92.56 71 SER A CA 1
ATOM 542 C C . SER A 1 71 ? 10.386 -9.719 -12.941 1.00 92.56 71 SER A C 1
ATOM 544 O O . SER A 1 71 ? 10.165 -10.471 -11.999 1.00 92.56 71 SER A O 1
ATOM 546 N N . ASP A 1 72 ? 11.365 -9.899 -13.827 1.00 90.19 72 ASP A N 1
ATOM 547 C CA . ASP A 1 72 ? 12.267 -11.054 -13.838 1.00 90.19 72 ASP A CA 1
ATOM 548 C C . ASP A 1 72 ? 13.647 -10.698 -13.258 1.00 90.19 72 ASP A C 1
ATOM 550 O O . ASP A 1 72 ? 14.607 -11.455 -13.391 1.00 90.19 72 ASP A O 1
ATOM 554 N N . TYR A 1 73 ? 13.780 -9.509 -12.661 1.00 92.44 73 TYR A N 1
ATOM 555 C CA . TYR A 1 73 ? 15.047 -9.037 -12.123 1.00 92.44 73 TYR A CA 1
ATOM 556 C C . TYR A 1 73 ? 15.253 -9.551 -10.698 1.00 92.44 73 TYR A C 1
ATOM 558 O O . TYR A 1 73 ? 14.530 -9.167 -9.779 1.00 92.44 73 TYR A O 1
ATOM 566 N N . GLU A 1 74 ? 16.279 -10.377 -10.510 1.00 92.56 74 GLU A N 1
ATOM 567 C CA . GLU A 1 74 ? 16.666 -10.880 -9.194 1.00 92.56 74 GLU A CA 1
ATOM 568 C C . GLU A 1 74 ? 17.464 -9.831 -8.409 1.00 92.56 74 GLU A C 1
ATOM 570 O O . GLU A 1 74 ? 18.304 -9.107 -8.953 1.00 92.56 74 GLU A O 1
ATOM 575 N N . ILE A 1 75 ? 17.189 -9.752 -7.109 1.00 88.94 75 ILE A N 1
ATOM 576 C CA . ILE A 1 75 ? 17.921 -8.917 -6.159 1.00 88.94 75 ILE A CA 1
ATOM 577 C C . ILE A 1 75 ? 18.498 -9.800 -5.059 1.00 88.94 75 ILE A C 1
ATOM 579 O O . ILE A 1 75 ? 17.824 -10.700 -4.555 1.00 88.94 75 ILE A O 1
ATOM 583 N N . ASP A 1 76 ? 19.732 -9.512 -4.663 1.00 89.88 76 ASP A N 1
ATOM 584 C CA . ASP A 1 76 ? 20.325 -10.136 -3.489 1.00 89.88 76 ASP A CA 1
ATOM 585 C C . ASP A 1 76 ? 19.683 -9.539 -2.238 1.00 89.88 76 ASP A C 1
ATOM 587 O O . ASP A 1 76 ? 19.759 -8.333 -1.989 1.00 89.88 76 ASP A O 1
ATOM 591 N N . VAL A 1 77 ? 19.043 -10.391 -1.442 1.00 87.62 77 VAL A N 1
ATOM 592 C CA . VAL A 1 77 ? 18.446 -10.007 -0.163 1.00 87.62 77 VAL A CA 1
ATOM 593 C C . VAL A 1 77 ? 19.087 -10.850 0.923 1.00 87.62 77 VAL A C 1
ATOM 595 O O . VAL A 1 77 ? 19.153 -12.072 0.804 1.00 87.62 77 VAL A O 1
ATOM 598 N N . ASP A 1 78 ? 19.545 -10.205 1.995 1.00 89.81 78 ASP A N 1
ATOM 599 C CA . ASP A 1 78 ? 19.987 -10.914 3.193 1.00 89.81 78 ASP A CA 1
ATOM 600 C C . ASP A 1 78 ? 18.800 -11.714 3.761 1.00 89.81 78 ASP A C 1
ATOM 602 O O . ASP A 1 78 ? 17.820 -11.099 4.198 1.00 89.81 78 ASP A O 1
ATOM 606 N N . PRO A 1 79 ? 18.851 -13.060 3.808 1.00 87.31 79 PRO A N 1
ATOM 607 C CA . PRO A 1 79 ? 17.745 -13.865 4.321 1.00 87.31 79 PRO A CA 1
ATOM 608 C C . PRO A 1 79 ? 17.354 -13.515 5.762 1.00 87.31 79 PRO A C 1
ATOM 610 O O . PRO A 1 79 ? 16.197 -13.684 6.138 1.00 87.31 79 PRO A O 1
ATOM 613 N N . SER A 1 80 ? 18.287 -12.995 6.568 1.00 90.19 80 SER A N 1
ATOM 614 C CA . SER A 1 80 ? 18.019 -12.562 7.945 1.00 90.19 80 SER A CA 1
ATOM 615 C C . SER A 1 80 ? 17.253 -11.233 8.029 1.00 90.19 80 SER A C 1
ATOM 617 O O . SER A 1 80 ? 16.639 -10.927 9.056 1.00 90.19 80 SER A O 1
ATOM 619 N N . SER A 1 81 ? 17.250 -10.456 6.940 1.00 85.75 81 SER A N 1
ATOM 620 C CA . SER A 1 81 ? 16.501 -9.201 6.817 1.00 85.75 81 SER A CA 1
ATOM 621 C C . SER A 1 81 ? 15.035 -9.414 6.428 1.00 85.75 81 SER A C 1
ATOM 623 O O . SER A 1 81 ? 14.206 -8.547 6.710 1.00 85.75 81 SER A O 1
ATOM 625 N N . ILE A 1 82 ? 14.693 -10.577 5.859 1.00 85.19 82 ILE A N 1
ATOM 626 C CA . ILE A 1 82 ? 13.319 -10.917 5.487 1.00 85.19 82 ILE A CA 1
ATOM 627 C C . ILE A 1 82 ? 12.520 -11.234 6.748 1.00 85.19 82 ILE A C 1
ATOM 629 O O . ILE A 1 82 ? 12.769 -12.212 7.455 1.00 85.19 82 ILE A O 1
ATOM 633 N N . LYS A 1 83 ? 11.525 -10.395 7.024 1.00 88.19 83 LYS A N 1
ATOM 634 C CA . LYS A 1 83 ? 10.605 -10.548 8.151 1.00 88.19 83 LYS A CA 1
ATOM 635 C C . LYS A 1 83 ? 9.178 -10.652 7.621 1.00 88.19 83 LYS A C 1
ATOM 637 O O . LYS A 1 83 ? 8.874 -10.047 6.596 1.00 88.19 83 LYS A O 1
ATOM 642 N N . PRO A 1 84 ? 8.281 -11.379 8.308 1.00 89.94 84 PRO A N 1
ATOM 643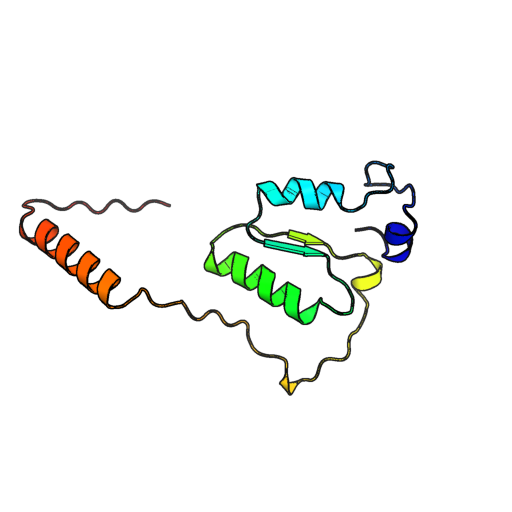 C CA . PRO A 1 84 ? 6.861 -11.287 8.014 1.00 89.94 84 PRO A CA 1
ATOM 644 C C . PRO A 1 84 ? 6.385 -9.837 8.107 1.00 89.94 84 PRO A C 1
ATOM 646 O O . PRO A 1 84 ? 6.851 -9.082 8.969 1.00 89.94 84 PRO A O 1
ATOM 649 N N . LEU A 1 85 ? 5.422 -9.475 7.260 1.00 89.94 85 LEU A N 1
ATOM 650 C CA . LEU A 1 85 ? 4.809 -8.154 7.291 1.00 89.94 85 LEU A CA 1
ATOM 651 C C . LEU A 1 85 ? 4.276 -7.863 8.702 1.00 89.94 85 LEU A C 1
ATOM 653 O O . LEU A 1 85 ? 3.532 -8.665 9.273 1.00 89.94 85 LEU A O 1
ATOM 657 N N . ASN A 1 86 ? 4.664 -6.729 9.286 1.00 87.94 86 ASN A N 1
ATOM 658 C CA . ASN A 1 86 ? 4.214 -6.374 10.627 1.00 87.94 86 ASN A CA 1
ATOM 659 C C . ASN A 1 86 ? 2.766 -5.869 10.586 1.00 87.94 86 ASN A C 1
ATOM 661 O O . ASN A 1 86 ? 2.511 -4.699 10.309 1.00 87.94 86 ASN A O 1
ATOM 665 N N . LEU A 1 87 ? 1.832 -6.758 10.916 1.00 88.56 87 LEU A N 1
ATOM 666 C CA . LEU A 1 87 ? 0.394 -6.477 10.966 1.00 88.56 87 LEU A CA 1
ATOM 667 C C . LEU A 1 87 ? -0.112 -6.171 12.382 1.00 88.56 87 LEU A C 1
ATOM 669 O O . LEU A 1 87 ? -1.312 -6.238 12.649 1.00 88.56 87 LEU A O 1
ATOM 673 N N . SER A 1 88 ? 0.790 -5.843 13.309 1.00 89.50 88 SER A N 1
ATOM 674 C CA . SER A 1 88 ? 0.412 -5.514 14.683 1.00 89.50 88 SER A CA 1
ATOM 675 C C . SER A 1 88 ? -0.407 -4.226 14.709 1.00 89.50 88 SER A C 1
ATOM 677 O O . SER A 1 88 ? 0.055 -3.177 14.261 1.00 89.50 88 SER A O 1
ATOM 679 N N . LEU A 1 89 ? -1.621 -4.295 15.257 1.00 81.94 89 LEU A N 1
ATOM 680 C CA . LEU A 1 89 ? -2.480 -3.124 15.394 1.00 81.94 89 LEU A CA 1
ATOM 681 C C . LEU A 1 89 ? -1.859 -2.114 16.366 1.00 81.94 89 LEU A C 1
ATOM 683 O O . LEU A 1 89 ? -1.394 -2.460 17.458 1.00 81.94 89 LEU A O 1
ATOM 687 N N . VAL A 1 90 ? -1.892 -0.842 15.974 1.00 83.06 90 VAL A N 1
ATOM 688 C CA . VAL A 1 90 ? -1.560 0.257 16.879 1.00 83.06 90 VAL A CA 1
ATOM 689 C C . VAL A 1 90 ? -2.687 0.363 17.899 1.00 83.06 90 VAL A C 1
ATOM 691 O O . VAL A 1 90 ? -3.856 0.471 17.537 1.00 83.06 90 VAL A O 1
ATOM 694 N N . HIS A 1 91 ? -2.335 0.298 19.179 1.00 88.00 91 HIS A N 1
ATOM 695 C CA . HIS A 1 91 ? -3.310 0.437 20.251 1.00 88.00 91 HIS A CA 1
ATOM 696 C C . HIS A 1 91 ? -3.739 1.900 20.366 1.00 88.00 91 HIS A C 1
ATOM 698 O O . HIS A 1 91 ? -2.905 2.801 20.256 1.00 88.00 91 HIS A O 1
ATOM 704 N N . ASN A 1 92 ? -5.026 2.127 20.635 1.00 91.31 92 ASN A N 1
ATOM 705 C CA . ASN A 1 92 ? -5.519 3.464 20.956 1.00 91.31 92 ASN A CA 1
ATOM 706 C C . ASN A 1 92 ? -4.769 4.019 22.183 1.00 91.31 92 ASN A C 1
ATOM 708 O O . ASN A 1 92 ? -4.444 3.240 23.092 1.00 91.31 92 ASN A O 1
ATOM 712 N N . PRO A 1 93 ? -4.518 5.340 22.251 1.00 95.62 93 PRO A N 1
ATOM 713 C CA . PRO A 1 93 ? -3.979 5.964 23.453 1.00 95.62 93 PRO A CA 1
ATOM 714 C C . PRO A 1 93 ? -4.833 5.597 24.671 1.00 95.62 93 PRO A C 1
ATOM 716 O O . PRO A 1 93 ? -6.061 5.651 24.605 1.00 95.62 93 PRO A O 1
ATOM 719 N N . LYS A 1 94 ? -4.191 5.187 25.774 1.00 95.25 94 LYS A N 1
ATOM 720 C CA . LYS A 1 94 ? -4.895 4.630 26.946 1.00 95.25 94 LYS A CA 1
ATOM 721 C C . LYS A 1 94 ? -5.945 5.590 27.500 1.00 95.25 94 LYS A C 1
ATOM 723 O O . LYS A 1 94 ? -7.064 5.163 27.764 1.00 95.25 94 LYS A O 1
ATOM 728 N N . ASP A 1 95 ? -5.591 6.864 27.619 1.00 96.81 95 ASP A N 1
ATOM 729 C CA . ASP A 1 95 ? -6.465 7.882 28.201 1.00 96.81 95 ASP A CA 1
ATOM 730 C C . ASP A 1 95 ? -7.675 8.164 27.297 1.00 96.81 95 ASP A C 1
ATOM 732 O O . ASP A 1 95 ? -8.805 8.224 27.774 1.00 96.81 95 ASP A O 1
ATOM 736 N N . GLU A 1 96 ? -7.465 8.245 25.978 1.00 96.31 96 GLU A N 1
ATOM 737 C CA . GLU A 1 96 ? -8.545 8.421 24.996 1.00 96.31 96 GLU A CA 1
ATOM 738 C C . GLU A 1 96 ? -9.471 7.201 24.946 1.00 96.31 96 GLU A C 1
ATOM 740 O O . GLU A 1 96 ? -10.693 7.348 24.926 1.00 96.31 96 GLU A O 1
ATOM 745 N N . HIS A 1 97 ? -8.899 5.991 24.970 1.00 96.19 97 HIS A N 1
ATOM 746 C CA . HIS A 1 97 ? -9.665 4.748 25.029 1.00 96.19 97 HIS A CA 1
ATOM 747 C C . HIS A 1 97 ? -10.539 4.714 26.282 1.00 96.19 97 HIS A C 1
ATOM 749 O O . HIS A 1 97 ? -11.735 4.438 26.188 1.00 96.19 97 HIS A O 1
ATOM 755 N N . GLN A 1 98 ? -9.951 4.995 27.448 1.00 97.44 98 GLN A N 1
ATOM 756 C CA . GLN A 1 98 ? -10.660 4.961 28.720 1.00 97.44 98 GLN A CA 1
ATOM 757 C C . GLN A 1 98 ? -11.786 6.000 28.750 1.00 97.44 98 GLN A C 1
ATOM 759 O O . GLN A 1 98 ? -12.915 5.659 29.094 1.00 97.44 98 GLN A O 1
ATOM 764 N N . ALA A 1 99 ? -11.516 7.230 28.305 1.00 97.69 99 ALA A N 1
ATOM 765 C CA . ALA A 1 99 ? -12.522 8.284 28.236 1.00 97.69 99 ALA A CA 1
ATOM 766 C C . ALA A 1 99 ? -13.680 7.925 27.287 1.00 97.69 99 ALA A C 1
ATOM 768 O O . ALA A 1 99 ? -14.848 8.130 27.621 1.00 97.69 99 ALA A O 1
ATOM 769 N N . ALA A 1 100 ? -13.388 7.363 26.109 1.00 97.56 100 ALA A N 1
ATOM 770 C CA . ALA A 1 100 ? -14.420 6.913 25.176 1.00 97.56 100 ALA A CA 1
ATOM 771 C C . ALA A 1 100 ? -15.272 5.784 25.777 1.00 97.56 100 ALA A C 1
ATOM 773 O O . ALA A 1 100 ? -16.501 5.823 25.695 1.00 97.56 100 ALA A O 1
ATOM 774 N N . LEU A 1 101 ? -14.628 4.809 26.423 1.00 97.62 101 LEU A N 1
ATOM 775 C CA . LEU A 1 101 ? -15.297 3.674 27.050 1.00 97.62 101 LEU A CA 1
ATOM 776 C C . LEU A 1 101 ? -16.223 4.116 28.189 1.00 97.62 101 LEU A C 1
ATOM 778 O O . LEU A 1 101 ? -17.375 3.691 28.234 1.00 97.62 101 LEU A O 1
ATOM 782 N N . GLU A 1 102 ? -15.752 4.982 29.085 1.00 98.12 102 GLU A N 1
ATOM 783 C CA . GLU A 1 102 ? -16.551 5.500 30.200 1.00 98.12 102 GLU A CA 1
ATOM 784 C C . GLU A 1 102 ? -17.795 6.246 29.712 1.00 98.12 102 GLU A C 1
ATOM 786 O O . GLU A 1 102 ? -18.898 5.976 30.193 1.00 98.12 102 GLU A O 1
ATOM 791 N N . ASN A 1 103 ? -17.639 7.113 28.707 1.00 98.00 103 ASN A N 1
ATOM 792 C CA . ASN A 1 103 ? -18.749 7.858 28.115 1.00 98.00 103 ASN A CA 1
ATOM 793 C C . ASN A 1 103 ? -19.791 6.930 27.475 1.00 98.00 103 ASN A C 1
ATOM 795 O O . ASN A 1 103 ? -20.990 7.082 27.714 1.00 98.00 103 ASN A O 1
ATOM 799 N N . VAL A 1 104 ? -19.352 5.942 26.688 1.00 97.25 104 VAL A N 1
ATOM 800 C CA . VAL A 1 104 ? -20.265 4.969 26.069 1.00 97.25 104 VAL A CA 1
ATOM 801 C C . VAL A 1 104 ? -20.982 4.144 27.139 1.00 97.25 104 VAL A C 1
ATOM 803 O O . VAL A 1 104 ? -22.194 3.955 27.051 1.00 97.25 104 VAL A O 1
ATOM 806 N N . LEU A 1 105 ? -20.271 3.685 28.173 1.00 97.81 105 LEU A N 1
ATOM 807 C CA . LEU A 1 105 ? -20.860 2.896 29.257 1.00 97.81 105 LEU A CA 1
ATOM 808 C C . LEU A 1 105 ? -21.887 3.686 30.074 1.00 97.81 105 LEU A C 1
ATOM 810 O O . LEU A 1 105 ? -22.894 3.109 30.481 1.00 97.81 105 LEU A O 1
ATOM 814 N N . ASP A 1 106 ? -21.661 4.975 30.327 1.00 98.06 106 ASP A N 1
ATOM 815 C CA . ASP A 1 106 ? -22.630 5.832 31.016 1.00 98.06 106 ASP A CA 1
ATOM 816 C C . ASP A 1 106 ? -23.930 5.981 30.208 1.00 98.06 106 ASP A C 1
ATOM 818 O O . ASP A 1 106 ? -25.022 5.779 30.748 1.00 98.06 106 ASP A O 1
ATOM 822 N N . LEU A 1 107 ? -23.820 6.235 28.899 1.00 97.38 107 LEU A N 1
ATOM 823 C CA . LEU A 1 107 ? -24.973 6.316 27.995 1.00 97.38 107 LEU A CA 1
ATOM 824 C C . LEU A 1 107 ? -25.736 4.988 27.924 1.00 97.38 107 LEU A C 1
ATOM 826 O O . LEU A 1 107 ? -26.960 4.969 28.036 1.00 97.38 107 LEU A O 1
ATOM 830 N N . VAL A 1 108 ? -25.010 3.874 27.797 1.00 97.12 108 VAL A N 1
ATOM 831 C CA . VAL A 1 108 ? -25.571 2.516 27.773 1.00 97.12 108 VAL A CA 1
ATOM 832 C C . VAL A 1 108 ? -26.332 2.205 29.063 1.00 97.12 108 VAL A C 1
ATOM 834 O O . VAL A 1 108 ? -27.445 1.695 28.997 1.00 97.12 108 VAL A O 1
ATOM 837 N N . LYS A 1 109 ? -25.782 2.542 30.237 1.00 97.06 109 LYS A N 1
ATOM 838 C CA . LYS A 1 109 ? -26.431 2.286 31.538 1.00 97.06 109 LYS A CA 1
ATOM 839 C C . LYS A 1 109 ? -27.727 3.071 31.735 1.00 97.06 109 LYS A C 1
ATOM 841 O O . LYS A 1 109 ? -28.609 2.604 32.449 1.00 97.06 109 LYS A O 1
ATOM 846 N N . LYS A 1 110 ? -27.824 4.267 31.152 1.00 97.56 110 LYS A N 1
ATOM 847 C CA . LYS A 1 110 ? -29.002 5.143 31.253 1.00 97.56 110 LYS A CA 1
ATOM 848 C C . LYS A 1 110 ? -30.081 4.814 30.220 1.00 97.56 110 LYS A C 1
ATOM 850 O O . LYS A 1 110 ? -31.207 5.285 30.357 1.00 97.56 110 LYS A O 1
ATOM 855 N N . ALA A 1 111 ? -29.750 4.049 29.183 1.00 97.38 111 ALA A N 1
ATOM 856 C CA . ALA A 1 111 ? -30.678 3.715 28.114 1.00 97.38 111 ALA A CA 1
ATOM 857 C C . ALA A 1 111 ? -31.626 2.575 28.519 1.00 97.38 111 ALA A C 1
ATOM 859 O O . ALA A 1 111 ? -31.200 1.524 28.987 1.00 97.38 111 ALA A O 1
ATOM 860 N N . GLU A 1 112 ? -32.923 2.748 28.263 1.00 97.25 112 GLU A N 1
ATOM 861 C CA . GLU A 1 112 ? -33.931 1.702 28.503 1.00 97.25 112 GLU A CA 1
ATOM 862 C C . GLU A 1 112 ? -33.968 0.648 27.385 1.00 97.25 112 GLU A C 1
ATOM 864 O O . GLU A 1 112 ? -34.359 -0.498 27.604 1.00 97.25 112 GLU A O 1
ATOM 869 N N . ARG A 1 113 ? -33.587 1.035 26.160 1.00 96.44 113 ARG A N 1
ATOM 870 C CA . ARG A 1 113 ? -33.561 0.174 24.970 1.00 96.44 113 ARG A CA 1
ATOM 871 C C . ARG A 1 113 ? -32.350 0.513 24.114 1.00 96.44 113 ARG A C 1
ATOM 873 O O . ARG A 1 113 ? -32.155 1.671 23.755 1.00 96.44 113 ARG A O 1
ATOM 880 N N . ILE A 1 114 ? -31.570 -0.505 23.766 1.00 96.50 114 ILE A N 1
ATOM 881 C CA . ILE A 1 114 ? -30.328 -0.371 23.002 1.00 96.50 114 ILE A CA 1
ATOM 882 C C . ILE A 1 114 ? -30.470 -1.165 21.710 1.00 96.50 114 ILE A C 1
ATOM 884 O O . ILE A 1 114 ? -30.875 -2.326 21.732 1.00 96.50 114 ILE A O 1
ATOM 888 N N . ILE A 1 115 ? -30.127 -0.535 20.591 1.00 96.00 115 ILE A N 1
ATOM 889 C CA . ILE A 1 115 ? -30.086 -1.165 19.273 1.00 96.00 115 ILE A CA 1
ATOM 890 C C . ILE A 1 115 ? -28.668 -0.988 18.738 1.00 96.00 115 ILE A C 1
ATOM 892 O O . ILE A 1 115 ? -28.167 0.132 18.681 1.00 96.00 115 ILE A O 1
ATOM 896 N N . ALA A 1 116 ? -28.030 -2.091 18.351 1.00 94.50 116 ALA A N 1
ATOM 897 C CA . ALA A 1 116 ? -26.767 -2.069 17.626 1.00 94.50 116 ALA A CA 1
ATOM 898 C C . ALA A 1 116 ? -27.062 -2.215 16.131 1.00 94.50 116 ALA A C 1
ATOM 900 O O . ALA A 1 116 ? -27.681 -3.194 15.713 1.00 94.50 116 ALA A O 1
ATOM 901 N N . ILE A 1 117 ? -26.635 -1.235 15.338 1.00 95.31 117 ILE A N 1
ATOM 902 C CA . ILE A 1 117 ? -26.689 -1.295 13.878 1.00 95.31 117 ILE A CA 1
ATOM 903 C C . ILE A 1 117 ? -25.271 -1.587 13.402 1.00 95.31 117 ILE A C 1
ATOM 905 O O . ILE A 1 117 ? -24.339 -0.875 13.771 1.00 95.31 117 ILE A O 1
ATOM 909 N N . VAL A 1 118 ? -25.118 -2.650 12.619 1.00 95.56 118 VAL A N 1
ATOM 910 C CA . VAL A 1 118 ? -23.847 -3.018 11.992 1.00 95.56 118 VAL A CA 1
ATOM 911 C C . VAL A 1 118 ? -23.910 -2.574 10.537 1.00 95.56 118 VAL A C 1
ATOM 913 O O . VAL A 1 118 ? -24.874 -2.908 9.848 1.00 95.56 118 VAL A O 1
ATOM 916 N N . ASP A 1 119 ? -22.910 -1.811 10.107 1.00 92.38 119 ASP A N 1
ATO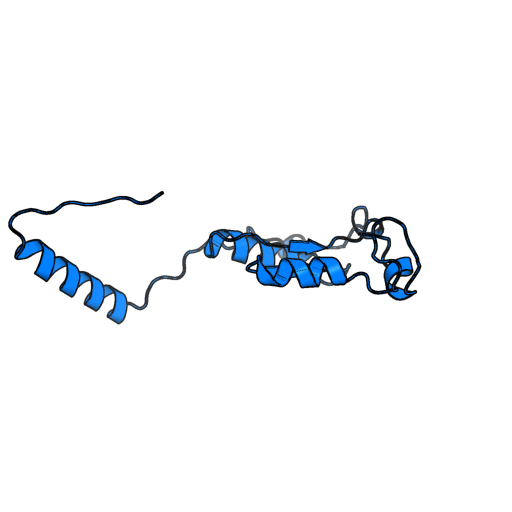M 917 C CA . ASP A 1 119 ? -22.734 -1.397 8.712 1.00 92.38 119 ASP A CA 1
ATOM 918 C C . ASP A 1 119 ? -21.706 -2.306 8.019 1.00 92.38 119 ASP A C 1
ATOM 920 O O . ASP A 1 119 ? -20.844 -2.880 8.696 1.00 92.38 119 ASP A O 1
ATOM 924 N N . ALA A 1 120 ? -21.846 -2.480 6.703 1.00 66.12 120 ALA A N 1
ATOM 925 C CA . ALA A 1 120 ? -21.068 -3.421 5.889 1.00 66.12 120 ALA A CA 1
ATOM 926 C C . ALA A 1 120 ? -19.901 -2.755 5.147 1.00 66.12 120 ALA A C 1
ATOM 928 O O . ALA A 1 120 ? -20.067 -1.613 4.665 1.00 66.12 120 ALA A O 1
#